Protein AF-A0AAV6I0X0-F1 (afdb_monomer_lite)

Foldseek 3Di:
DCPVLVVQCVVQVVDPVSNVVSVVVVVVVVVVVVVVVVVDPDPDDDDDDDDDDDDDDDDDPPDDPPPPPPPDDPPPPPPPDPDDDDPDDDDPVRVVVPDDADAAPPPRHGDDHVQCDPPNPNNPDPDDDD

Organism: NCBI:txid479676

InterPro domains:
  IPR036875 Zinc finger, CCHC-type superfamily [SSF57756] (94-120)

pLDDT: mean 73.46, std 20.16, range [30.88, 97.38]

Sequence (130 aa):
MCQESTKLACLAAPSNEAYTIYIETMNDLSKKLLKVTSYVPPINVCYEKDDLHSTEPSQVLLSDPNISQTKGRKKDVKKKDAIIHSGRLKSGIELALNKKKRKCHLCNKLGHDKRTCPSNPMSKTHVSGL

Secondary structure (DSSP, 8-state):
--HHHHHHHHHHTT-HHHHHHHHHHHHHHHHHHHHHHTTS--------------S---------TT-----PPP-----SS--SS-SPPPPHHHHHHTSPPPPPTTT--SS--GGG-TT-TTS-------

Radius of gyration: 29.35 Å; chains: 1; bounding box: 55×55×71 Å

Structure (mmCIF, N/CA/C/O backbone):
data_AF-A0AAV6I0X0-F1
#
_entry.id   AF-A0AAV6I0X0-F1
#
loop_
_atom_site.group_PDB
_atom_site.id
_atom_site.type_symbol
_atom_site.label_atom_id
_atom_site.label_alt_id
_atom_site.label_comp_id
_atom_site.label_asym_id
_atom_site.label_entity_id
_atom_site.label_seq_id
_atom_site.pdbx_PDB_ins_code
_atom_site.Cartn_x
_atom_site.Cartn_y
_atom_site.Cartn_z
_atom_site.occupancy
_atom_site.B_iso_or_equiv
_atom_site.auth_seq_id
_atom_site.auth_comp_id
_atom_site.auth_asym_id
_atom_site.auth_atom_id
_atom_site.pdbx_PDB_model_num
ATOM 1 N N . MET A 1 1 ? -0.887 -1.884 -18.396 1.00 57.78 1 MET A N 1
ATOM 2 C CA . MET A 1 1 ? 0.116 -2.851 -18.892 1.00 57.78 1 MET A CA 1
ATOM 3 C C . MET A 1 1 ? 1.349 -2.905 -17.975 1.00 57.78 1 MET A C 1
ATOM 5 O O . MET A 1 1 ? 2.432 -2.550 -18.406 1.00 57.78 1 MET A O 1
ATOM 9 N N . CYS A 1 2 ? 1.221 -3.316 -16.705 1.00 77.19 2 CYS A N 1
ATOM 10 C CA . CYS A 1 2 ? 2.397 -3.548 -15.833 1.00 77.19 2 CYS A CA 1
ATOM 11 C C . CYS A 1 2 ? 2.223 -4.695 -14.819 1.00 77.19 2 CYS A C 1
ATOM 13 O O . CYS A 1 2 ? 3.142 -5.001 -14.067 1.00 77.19 2 CYS A O 1
ATOM 15 N N . GLN A 1 3 ? 1.055 -5.346 -14.797 1.00 89.06 3 GLN A N 1
ATOM 16 C CA . GLN A 1 3 ? 0.705 -6.319 -13.762 1.00 89.06 3 GLN A CA 1
ATOM 17 C C . GLN A 1 3 ? 1.639 -7.537 -13.761 1.00 89.06 3 GLN A C 1
ATOM 19 O O . GLN A 1 3 ? 2.024 -8.019 -12.698 1.00 89.06 3 GLN A O 1
ATOM 24 N N . GLU A 1 4 ? 2.028 -8.018 -14.941 1.00 89.25 4 GLU A N 1
ATOM 25 C CA . GLU A 1 4 ? 2.909 -9.181 -15.076 1.00 89.25 4 GLU A CA 1
ATOM 26 C C . GLU A 1 4 ? 4.345 -8.876 -14.646 1.00 89.25 4 GLU A C 1
ATOM 28 O O . GLU A 1 4 ? 4.930 -9.656 -13.899 1.00 89.25 4 GLU A O 1
ATOM 33 N N . SER A 1 5 ? 4.889 -7.712 -15.014 1.00 88.94 5 SER A N 1
ATOM 34 C CA . SER A 1 5 ? 6.223 -7.281 -14.577 1.00 88.94 5 SER A CA 1
ATOM 35 C C . SER A 1 5 ? 6.288 -7.144 -13.057 1.00 88.94 5 SER A C 1
ATOM 37 O O . SER A 1 5 ? 7.216 -7.645 -12.427 1.00 88.94 5 SER A O 1
ATOM 39 N N . THR A 1 6 ? 5.262 -6.545 -12.442 1.00 93.12 6 THR A N 1
ATOM 40 C CA . THR A 1 6 ? 5.168 -6.451 -10.979 1.00 93.12 6 THR A CA 1
ATOM 41 C C . THR A 1 6 ? 5.092 -7.831 -10.331 1.00 93.12 6 THR A C 1
ATOM 43 O O . THR A 1 6 ? 5.785 -8.080 -9.348 1.00 93.12 6 THR A O 1
ATOM 46 N N . LYS A 1 7 ? 4.308 -8.758 -10.897 1.00 95.38 7 LYS A N 1
ATOM 47 C CA . LYS A 1 7 ? 4.225 -10.136 -10.395 1.00 95.38 7 LYS A CA 1
ATOM 48 C C . LYS A 1 7 ? 5.588 -10.834 -10.438 1.00 95.38 7 LYS A C 1
ATOM 50 O O . LYS A 1 7 ? 5.970 -11.456 -9.452 1.00 95.38 7 LYS A O 1
ATOM 55 N N . LEU A 1 8 ? 6.324 -10.711 -11.542 1.00 92.56 8 LEU A N 1
ATOM 56 C CA . LEU A 1 8 ? 7.655 -11.309 -11.695 1.00 92.56 8 LEU A CA 1
ATOM 57 C C . LEU A 1 8 ? 8.679 -10.698 -10.729 1.00 92.56 8 LEU A C 1
ATOM 59 O O . LEU A 1 8 ? 9.418 -11.443 -10.089 1.00 92.56 8 LEU A O 1
ATOM 63 N N . ALA A 1 9 ? 8.661 -9.377 -10.538 1.00 93.56 9 ALA A N 1
ATOM 64 C CA . ALA A 1 9 ? 9.508 -8.708 -9.549 1.00 93.56 9 ALA A CA 1
ATOM 65 C C . ALA A 1 9 ? 9.245 -9.225 -8.126 1.00 93.56 9 ALA A C 1
ATOM 67 O O . ALA A 1 9 ? 10.182 -9.503 -7.378 1.00 93.56 9 ALA A O 1
ATOM 68 N N . CYS A 1 10 ? 7.972 -9.403 -7.757 1.00 95.06 10 CYS A N 1
ATOM 69 C CA . CYS A 1 10 ? 7.599 -9.945 -6.451 1.00 95.06 10 CYS A CA 1
ATOM 70 C C . CYS A 1 10 ? 8.062 -11.395 -6.257 1.00 95.06 10 CYS A C 1
ATOM 72 O O . CYS A 1 10 ? 8.437 -11.758 -5.145 1.00 95.06 10 CYS A O 1
ATOM 74 N N . LEU A 1 11 ? 8.051 -12.215 -7.313 1.00 95.38 11 LEU A N 1
ATOM 75 C CA . LEU A 1 11 ? 8.558 -13.591 -7.259 1.00 95.38 11 LEU A CA 1
ATOM 76 C C . LEU A 1 11 ? 10.088 -13.643 -7.136 1.00 95.38 11 LEU A C 1
ATOM 78 O O . LEU A 1 11 ? 10.607 -14.530 -6.467 1.00 95.38 11 LEU A O 1
ATOM 82 N N . ALA A 1 12 ? 10.797 -12.698 -7.757 1.00 94.62 12 ALA A N 1
ATOM 83 C CA . ALA A 1 12 ? 12.256 -12.620 -7.728 1.00 94.62 12 ALA A CA 1
ATOM 84 C C . ALA A 1 12 ? 12.812 -12.007 -6.428 1.00 94.62 12 ALA A C 1
ATOM 86 O O . ALA A 1 12 ? 13.925 -12.332 -6.025 1.00 94.62 12 ALA A O 1
ATOM 87 N N . ALA A 1 13 ? 12.039 -11.158 -5.743 1.00 94.25 13 ALA A N 1
ATOM 88 C CA . ALA A 1 13 ? 12.465 -10.412 -4.554 1.00 94.25 13 ALA A CA 1
ATOM 89 C C . ALA A 1 13 ? 13.084 -11.236 -3.396 1.00 94.25 13 ALA A C 1
ATOM 91 O O . ALA A 1 13 ? 13.981 -10.712 -2.737 1.00 94.25 13 ALA A O 1
ATOM 92 N N . PRO A 1 14 ? 12.657 -12.482 -3.099 1.00 95.75 14 PRO A N 1
ATOM 93 C CA . PRO A 1 14 ? 13.206 -13.240 -1.970 1.00 95.75 14 PRO A CA 1
ATOM 94 C C . PRO A 1 14 ? 14.644 -13.743 -2.163 1.00 95.75 14 PRO A C 1
ATOM 96 O O . PRO A 1 14 ? 15.289 -14.090 -1.176 1.00 95.75 14 PRO A O 1
ATOM 99 N N . SER A 1 15 ? 15.146 -13.817 -3.401 1.00 97.38 15 SER A N 1
ATOM 100 C CA . SER A 1 15 ? 16.497 -14.302 -3.708 1.00 97.38 15 SER A CA 1
ATOM 101 C C . SER A 1 15 ? 17.298 -13.222 -4.422 1.00 97.38 15 SER A C 1
ATOM 103 O O . SER A 1 15 ? 16.868 -12.693 -5.443 1.00 97.38 15 SER A O 1
ATOM 105 N N . ASN A 1 16 ? 18.495 -12.928 -3.912 1.00 95.75 16 ASN A N 1
ATOM 106 C CA . ASN A 1 16 ? 19.391 -11.955 -4.539 1.00 95.75 16 ASN A CA 1
ATOM 107 C C . ASN A 1 16 ? 19.772 -12.380 -5.968 1.00 95.75 16 ASN A C 1
ATOM 109 O O . ASN A 1 16 ? 19.807 -11.562 -6.878 1.00 95.75 16 ASN A O 1
ATOM 113 N N . GLU A 1 17 ? 19.990 -13.678 -6.179 1.00 97.00 17 GLU A N 1
ATOM 114 C CA . GLU A 1 17 ? 20.295 -14.238 -7.497 1.00 97.00 17 GLU A CA 1
ATOM 115 C C . GLU A 1 17 ? 19.116 -14.066 -8.465 1.00 97.00 17 GLU A C 1
ATOM 117 O O . GLU A 1 17 ? 19.286 -13.551 -9.569 1.00 97.00 17 GLU A O 1
ATOM 122 N N . ALA A 1 18 ? 17.898 -14.403 -8.026 1.00 96.00 18 ALA A N 1
ATOM 123 C CA . ALA A 1 18 ? 16.700 -14.242 -8.849 1.00 96.00 18 ALA A CA 1
ATOM 124 C C . ALA A 1 18 ? 16.414 -12.766 -9.175 1.00 96.00 18 ALA A C 1
ATOM 126 O O . ALA A 1 18 ? 16.003 -12.447 -10.292 1.00 96.00 18 ALA A O 1
ATOM 127 N N . TYR A 1 19 ? 16.649 -11.861 -8.222 1.00 95.94 19 TYR A N 1
ATOM 128 C CA . TYR A 1 19 ? 16.495 -10.422 -8.417 1.00 95.94 19 TYR A CA 1
ATOM 129 C C . TYR A 1 19 ? 17.492 -9.865 -9.443 1.00 95.94 19 TYR A C 1
ATOM 131 O O . TYR A 1 19 ? 17.087 -9.119 -10.336 1.00 95.94 19 TYR A O 1
ATOM 139 N N . THR A 1 20 ? 18.764 -10.265 -9.373 1.00 96.56 20 THR A N 1
ATOM 140 C CA . THR A 1 20 ? 19.786 -9.867 -10.354 1.00 96.56 20 THR A CA 1
ATOM 141 C C . THR A 1 20 ? 19.403 -10.318 -11.761 1.00 96.56 20 THR A C 1
ATOM 143 O O . THR A 1 20 ? 19.364 -9.494 -12.674 1.00 96.56 20 THR A O 1
ATOM 146 N N . ILE A 1 21 ? 18.992 -11.582 -11.918 1.00 96.56 21 ILE A N 1
ATOM 147 C CA . ILE A 1 21 ? 18.520 -12.127 -13.202 1.00 96.56 21 ILE A CA 1
ATOM 148 C C . ILE A 1 21 ? 17.309 -11.333 -13.722 1.00 96.56 21 ILE A C 1
ATOM 150 O O . ILE A 1 21 ? 17.242 -10.971 -14.901 1.00 96.56 21 ILE A O 1
ATOM 154 N N . TYR A 1 22 ? 16.345 -11.019 -12.854 1.00 95.62 22 TYR A N 1
ATOM 155 C CA . TYR A 1 22 ? 15.180 -10.214 -13.224 1.00 95.62 22 TYR A CA 1
ATOM 156 C C . TYR A 1 22 ? 15.578 -8.816 -13.732 1.00 95.62 22 TYR A C 1
ATOM 158 O O . TYR A 1 22 ? 15.086 -8.371 -14.767 1.00 95.62 22 TYR A O 1
ATOM 166 N N . ILE A 1 23 ? 16.496 -8.123 -13.059 1.00 95.31 23 ILE A N 1
ATOM 167 C CA . ILE A 1 23 ? 16.912 -6.774 -13.469 1.00 95.31 23 ILE A CA 1
ATOM 168 C C . ILE A 1 23 ? 17.736 -6.796 -14.764 1.00 95.31 23 ILE A C 1
ATOM 170 O O . ILE A 1 23 ? 17.512 -5.962 -15.645 1.00 95.31 23 ILE A O 1
ATOM 174 N N . GLU A 1 24 ? 18.657 -7.746 -14.920 1.00 96.62 24 GLU A N 1
ATOM 175 C CA . GLU A 1 24 ? 19.469 -7.886 -16.136 1.00 96.62 24 GLU A CA 1
ATOM 176 C C . GLU A 1 24 ? 18.599 -8.150 -17.368 1.00 96.62 24 GLU A C 1
ATOM 178 O O . GLU A 1 24 ? 18.716 -7.453 -18.381 1.00 96.62 24 GLU A O 1
ATOM 183 N N . THR A 1 25 ? 17.648 -9.080 -17.255 1.00 95.38 25 THR A N 1
ATOM 184 C CA . THR A 1 25 ? 16.712 -9.394 -18.343 1.00 95.38 25 THR A CA 1
ATOM 185 C C . THR A 1 25 ? 15.843 -8.196 -18.720 1.00 95.38 25 THR A C 1
ATOM 187 O O . THR A 1 25 ? 15.670 -7.918 -19.908 1.00 95.38 25 THR A O 1
ATOM 190 N N . MET A 1 26 ? 15.345 -7.434 -17.742 1.00 94.19 26 MET A N 1
ATOM 191 C CA . MET A 1 26 ? 14.562 -6.221 -18.003 1.00 94.19 26 MET A CA 1
ATOM 192 C C . MET A 1 26 ? 15.384 -5.138 -18.716 1.00 94.19 26 MET A C 1
ATOM 194 O O . MET A 1 26 ? 14.884 -4.497 -19.645 1.00 94.19 26 MET A O 1
ATOM 198 N N . ASN A 1 27 ? 16.652 -4.959 -18.339 1.00 94.50 27 ASN A N 1
ATOM 199 C CA . ASN A 1 27 ? 17.553 -4.011 -18.997 1.00 94.50 27 ASN A CA 1
ATOM 200 C C . ASN A 1 27 ? 17.851 -4.408 -20.448 1.00 94.50 27 ASN A C 1
ATOM 202 O O . ASN A 1 27 ? 17.846 -3.558 -21.343 1.00 94.50 27 ASN A O 1
ATOM 206 N N . ASP A 1 28 ? 18.068 -5.693 -20.706 1.00 95.88 28 ASP A N 1
ATOM 207 C CA . ASP A 1 28 ? 18.319 -6.190 -22.057 1.00 95.88 28 ASP A CA 1
ATOM 208 C C . ASP A 1 28 ? 17.081 -6.117 -22.948 1.00 95.88 28 ASP A C 1
ATOM 210 O O . ASP A 1 28 ? 17.181 -5.741 -24.121 1.00 95.88 28 ASP A O 1
ATOM 214 N N . LEU A 1 29 ? 15.903 -6.418 -22.400 1.00 93.19 29 LEU A N 1
ATOM 215 C CA . LEU A 1 29 ? 14.635 -6.207 -23.095 1.00 93.19 29 LEU A CA 1
ATOM 216 C C . LEU A 1 29 ? 14.433 -4.728 -23.433 1.00 93.19 29 LEU A C 1
ATOM 218 O O . LEU A 1 29 ? 14.085 -4.419 -24.570 1.00 93.19 29 LEU A O 1
ATOM 222 N N . SER A 1 30 ? 14.722 -3.815 -22.502 1.00 92.44 30 SER A N 1
ATOM 223 C CA . SER A 1 30 ? 14.639 -2.368 -22.738 1.00 92.44 30 SER A CA 1
ATOM 224 C C . SER A 1 30 ? 15.541 -1.921 -23.895 1.00 92.44 30 SER A C 1
ATOM 226 O O . SER A 1 30 ? 15.077 -1.268 -24.830 1.00 92.44 30 SER A O 1
ATOM 228 N N . LYS A 1 31 ? 16.807 -2.362 -23.918 1.00 92.75 31 LYS A N 1
ATOM 229 C CA . LYS A 1 31 ? 17.740 -2.078 -25.027 1.00 92.75 31 LYS A CA 1
ATOM 230 C C . LYS A 1 31 ? 17.241 -2.629 -26.365 1.00 92.75 31 LYS A C 1
ATOM 232 O O . LYS A 1 31 ? 17.347 -1.954 -27.389 1.00 92.75 31 LYS A O 1
ATOM 237 N N . LYS A 1 32 ? 16.692 -3.850 -26.370 1.00 93.56 32 LYS A N 1
ATOM 238 C CA . LYS A 1 32 ? 16.112 -4.463 -27.576 1.00 93.56 32 LYS A CA 1
ATOM 239 C C . LYS A 1 32 ? 14.909 -3.666 -28.074 1.00 93.56 32 LYS A C 1
ATOM 241 O O . LYS A 1 32 ? 14.835 -3.388 -29.266 1.00 93.56 32 LYS A O 1
ATOM 246 N N . LEU A 1 33 ? 14.013 -3.256 -27.178 1.00 90.00 33 LEU A N 1
ATOM 247 C CA . LEU A 1 33 ? 12.847 -2.444 -27.523 1.00 90.00 33 LEU A CA 1
ATOM 248 C C . LEU A 1 33 ? 13.256 -1.073 -28.063 1.00 90.00 33 LEU A C 1
ATOM 250 O O . LEU A 1 33 ? 12.736 -0.680 -29.100 1.00 90.00 33 LEU A O 1
ATOM 254 N N . LEU A 1 34 ? 14.244 -0.407 -27.456 1.00 89.81 34 LEU A N 1
ATOM 255 C CA . LEU A 1 34 ? 14.797 0.856 -27.961 1.00 89.81 34 LEU A CA 1
ATOM 256 C C . LEU A 1 34 ? 15.299 0.724 -29.404 1.00 89.81 34 LEU A C 1
ATOM 258 O O . LEU A 1 34 ? 15.001 1.567 -30.252 1.00 89.81 34 LEU A O 1
ATOM 262 N N . LYS A 1 35 ? 16.000 -0.376 -29.697 1.00 88.06 35 LYS A N 1
ATOM 263 C CA . LYS A 1 35 ? 16.482 -0.686 -31.046 1.00 88.06 35 LYS A CA 1
ATOM 264 C C . LYS A 1 35 ? 15.344 -0.968 -32.029 1.00 88.06 35 LYS A C 1
ATOM 266 O O . LYS A 1 35 ? 15.486 -0.657 -33.200 1.00 88.06 35 LYS A O 1
ATOM 271 N N . VAL A 1 36 ? 14.224 -1.542 -31.589 1.00 86.81 36 VAL A N 1
ATOM 272 C CA . VAL A 1 36 ? 13.037 -1.741 -32.443 1.00 86.81 36 VAL A CA 1
ATOM 273 C C . VAL A 1 36 ? 12.313 -0.415 -32.681 1.00 86.81 36 VAL A C 1
ATOM 275 O O . VAL A 1 36 ? 11.923 -0.118 -33.808 1.00 86.81 36 VAL A O 1
ATOM 278 N N . THR A 1 37 ? 12.181 0.418 -31.648 1.00 76.25 37 THR A N 1
ATOM 279 C CA . THR A 1 37 ? 11.512 1.720 -31.750 1.00 76.25 37 THR A CA 1
ATOM 280 C C . THR A 1 37 ? 12.289 2.730 -32.593 1.00 76.25 37 THR A C 1
ATOM 282 O O . THR A 1 37 ? 11.675 3.637 -33.140 1.00 76.25 37 THR A O 1
ATOM 285 N N . SER A 1 38 ? 13.608 2.563 -32.767 1.00 64.50 38 SER A N 1
ATOM 286 C CA . SER A 1 38 ? 14.426 3.446 -33.613 1.00 64.50 38 SER A CA 1
ATOM 287 C C . SER A 1 38 ? 14.237 3.245 -35.124 1.00 64.50 38 SER A C 1
ATOM 289 O O . SER A 1 38 ? 14.722 4.067 -35.894 1.00 64.50 38 SER A O 1
ATOM 291 N N . TYR A 1 39 ? 13.572 2.170 -35.573 1.00 62.03 39 TYR A N 1
ATOM 292 C CA . TYR A 1 39 ? 13.257 1.938 -36.998 1.00 62.03 39 TYR A CA 1
ATOM 293 C C . TYR A 1 39 ? 11.896 2.507 -37.425 1.00 62.03 39 TYR A C 1
ATOM 295 O O . TYR A 1 39 ? 11.547 2.450 -38.603 1.00 62.03 39 TYR A O 1
ATOM 303 N N . VAL A 1 40 ? 11.126 3.060 -36.488 1.00 53.44 40 VAL A N 1
ATOM 304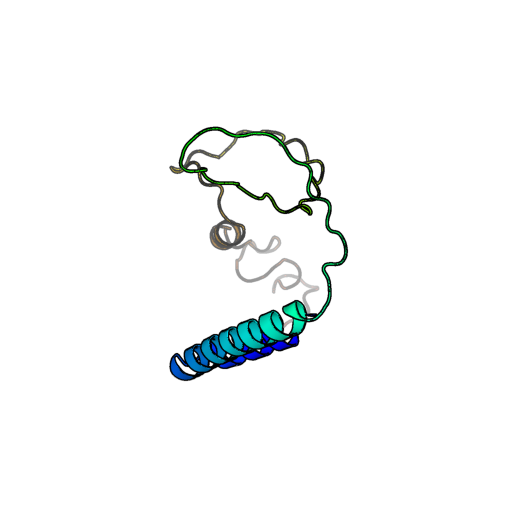 C CA . VAL A 1 40 ? 9.862 3.741 -36.773 1.00 53.44 40 VAL A CA 1
ATOM 305 C C . VAL A 1 40 ? 10.147 5.246 -36.782 1.00 53.44 40 VAL A C 1
ATOM 307 O O . VAL A 1 40 ? 10.758 5.733 -35.828 1.00 53.44 40 VAL A O 1
ATOM 310 N N . PRO A 1 41 ? 9.769 6.002 -37.833 1.00 46.78 41 PRO A N 1
ATOM 311 C CA . PRO A 1 41 ? 9.990 7.442 -37.841 1.00 46.78 41 PRO A CA 1
ATOM 312 C C . PRO A 1 41 ? 9.258 8.084 -36.655 1.00 46.78 41 PRO A C 1
ATOM 314 O O . PRO A 1 41 ? 8.196 7.595 -36.251 1.00 46.78 41 PRO A O 1
ATOM 317 N N . PRO A 1 42 ? 9.814 9.166 -36.085 1.00 46.78 42 PRO A N 1
ATOM 318 C CA . PRO A 1 42 ? 9.254 9.792 -34.903 1.00 46.78 42 PRO A CA 1
ATOM 319 C C . PRO A 1 42 ? 7.851 10.297 -35.234 1.00 46.78 42 PRO A C 1
ATOM 321 O O . PRO A 1 42 ? 7.672 11.194 -36.057 1.00 46.78 42 PRO A O 1
ATOM 324 N N . ILE A 1 43 ? 6.839 9.719 -34.586 1.00 43.19 43 ILE A N 1
ATOM 325 C CA . ILE A 1 43 ? 5.542 10.378 -34.485 1.00 43.19 43 ILE A CA 1
ATOM 326 C C . ILE A 1 43 ? 5.807 11.666 -33.711 1.00 43.19 43 ILE A C 1
ATOM 328 O O . ILE A 1 43 ? 6.252 11.631 -32.567 1.00 43.19 43 ILE A O 1
ATOM 332 N N . ASN A 1 44 ? 5.593 12.775 -34.413 1.00 46.25 44 ASN A N 1
ATOM 333 C CA . ASN A 1 44 ? 5.774 14.157 -34.000 1.00 46.25 44 ASN A CA 1
ATOM 334 C C . ASN A 1 44 ? 5.330 14.390 -32.543 1.00 46.25 44 ASN A C 1
ATOM 336 O O . ASN A 1 44 ? 4.139 14.513 -32.259 1.00 46.25 44 ASN A O 1
ATOM 340 N N . VAL A 1 45 ? 6.296 14.453 -31.627 1.00 36.28 45 VAL A N 1
ATOM 341 C CA . VAL A 1 45 ? 6.139 15.068 -30.305 1.00 36.28 45 VAL A CA 1
ATOM 342 C C . VAL A 1 45 ? 6.798 16.435 -30.404 1.00 36.28 45 VAL A C 1
ATOM 344 O O . VAL A 1 45 ? 7.995 16.529 -30.654 1.00 36.28 45 VAL A O 1
ATOM 347 N N . CYS A 1 46 ? 5.975 17.475 -30.301 1.00 30.88 46 CYS A N 1
ATOM 348 C CA . CYS A 1 46 ? 6.314 18.863 -30.586 1.00 30.88 46 CYS A CA 1
ATOM 349 C C . CYS A 1 46 ? 7.545 19.339 -29.800 1.00 30.88 46 CYS A C 1
ATOM 351 O O . CYS A 1 46 ? 7.532 19.377 -28.571 1.00 30.88 46 CYS A O 1
ATOM 353 N N . TYR A 1 47 ? 8.582 19.741 -30.528 1.00 40.22 47 TYR A N 1
ATOM 354 C CA . TYR A 1 47 ? 9.720 20.505 -30.025 1.00 40.22 47 TYR A CA 1
ATOM 355 C C . TYR A 1 47 ? 9.458 21.982 -30.323 1.00 40.22 47 TYR A C 1
ATOM 357 O O . TYR A 1 47 ? 9.486 22.383 -31.486 1.00 40.22 47 TYR A O 1
ATOM 365 N N . GLU A 1 48 ? 9.221 22.777 -29.284 1.00 36.38 48 GLU A N 1
ATOM 366 C CA . GLU A 1 48 ? 9.379 24.231 -29.365 1.00 36.38 48 GLU A CA 1
ATOM 367 C C . GLU A 1 48 ? 10.826 24.579 -28.988 1.00 36.38 48 GLU A C 1
ATOM 369 O O . GLU A 1 48 ? 11.383 24.049 -28.021 1.00 36.38 48 GLU A O 1
ATOM 374 N N . LYS A 1 49 ? 11.448 25.401 -29.837 1.00 47.41 49 LYS A N 1
ATOM 375 C CA . LYS A 1 49 ? 12.814 25.927 -29.725 1.00 47.41 49 LYS A CA 1
ATOM 376 C C . LYS A 1 49 ? 12.799 27.144 -28.811 1.00 47.41 49 LYS A C 1
ATOM 378 O O . LYS A 1 49 ? 11.908 27.953 -28.993 1.00 47.41 49 LYS A O 1
ATOM 383 N N . ASP A 1 50 ? 13.831 27.326 -27.987 1.00 36.00 50 ASP A N 1
ATOM 384 C CA . ASP A 1 50 ? 14.292 28.660 -27.575 1.00 36.00 50 ASP A CA 1
ATOM 385 C C . ASP A 1 50 ? 15.785 28.637 -27.180 1.00 36.00 50 ASP A C 1
ATOM 387 O O . ASP A 1 50 ? 16.324 27.625 -26.724 1.00 36.00 50 ASP A O 1
ATOM 391 N N . ASP A 1 51 ? 16.452 29.758 -27.453 1.00 41.91 51 ASP A N 1
ATOM 392 C CA . ASP A 1 51 ? 17.886 29.946 -27.683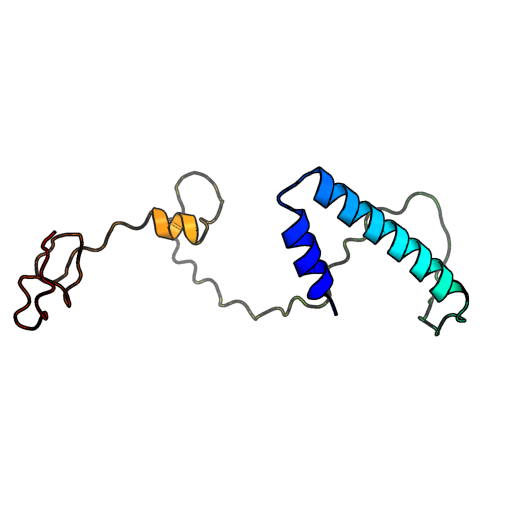 1.00 41.91 51 ASP A CA 1
ATOM 393 C C . ASP A 1 51 ? 18.847 29.912 -26.464 1.00 41.91 51 ASP A C 1
ATOM 395 O O . ASP A 1 51 ? 18.648 30.541 -25.430 1.00 41.91 51 ASP A O 1
ATOM 399 N N . LEU A 1 52 ? 19.961 29.201 -26.681 1.00 48.91 52 LEU A N 1
ATOM 400 C CA . LEU A 1 52 ? 21.372 29.427 -26.307 1.00 48.91 52 LEU A CA 1
ATOM 401 C C . LEU A 1 52 ? 21.739 30.397 -25.146 1.00 48.91 52 LEU A C 1
ATOM 403 O O . LEU A 1 52 ? 21.710 31.609 -25.340 1.00 48.91 52 LEU A O 1
ATOM 407 N N . HIS A 1 53 ? 22.290 29.863 -24.034 1.00 36.97 53 HIS A N 1
ATOM 408 C CA . HIS A 1 53 ? 23.609 30.225 -23.442 1.00 36.97 53 HIS A CA 1
ATOM 409 C C . HIS A 1 53 ? 24.026 29.317 -22.245 1.00 36.97 53 HIS A C 1
ATOM 411 O O . HIS A 1 53 ? 23.248 29.078 -21.331 1.00 36.97 53 HIS A O 1
ATOM 417 N N . SER A 1 54 ? 25.288 28.858 -22.287 1.00 40.84 54 SER A N 1
ATOM 418 C CA . SER A 1 54 ? 26.208 28.317 -21.254 1.00 40.84 54 SER A CA 1
ATOM 419 C C . SER A 1 54 ? 25.748 27.424 -20.079 1.00 40.84 54 SER A C 1
ATOM 421 O O . SER A 1 54 ? 25.181 27.884 -19.098 1.00 40.84 54 SER A O 1
ATOM 423 N N . THR A 1 55 ? 26.267 26.185 -20.134 1.00 44.34 55 THR A N 1
ATOM 424 C CA . THR A 1 55 ? 26.826 25.332 -19.052 1.00 44.34 55 THR A CA 1
ATOM 425 C C . THR A 1 55 ? 25.934 24.921 -17.866 1.00 44.34 55 THR A C 1
ATOM 427 O O . THR A 1 55 ? 25.634 25.727 -16.996 1.00 44.34 55 THR A O 1
ATOM 430 N N . GLU A 1 56 ? 25.671 23.602 -17.806 1.00 55.34 56 GLU A N 1
ATOM 431 C CA . GLU A 1 56 ? 25.096 22.782 -16.714 1.00 55.34 56 GLU A CA 1
ATOM 432 C C . GLU A 1 56 ? 23.637 23.078 -16.286 1.00 55.34 56 GLU A C 1
ATOM 434 O O . GLU A 1 56 ? 23.392 23.947 -15.447 1.00 55.34 56 GLU A O 1
ATOM 439 N N . PRO A 1 57 ? 22.628 22.313 -16.765 1.00 36.09 57 PRO A N 1
ATOM 440 C CA . PRO A 1 57 ? 21.249 22.494 -16.338 1.00 36.09 57 PRO A CA 1
ATOM 441 C C . PRO A 1 57 ? 20.894 21.599 -15.145 1.00 36.09 57 PRO A C 1
ATOM 443 O O . PRO A 1 57 ? 20.569 20.417 -15.250 1.00 36.09 57 PRO A O 1
ATOM 446 N N . SER A 1 58 ? 20.917 22.248 -13.990 1.00 48.78 58 SER A N 1
ATOM 447 C CA . SER A 1 58 ? 20.165 21.967 -12.771 1.00 48.78 58 SER A CA 1
ATOM 448 C C . SER A 1 58 ? 18.776 21.336 -13.003 1.00 48.78 58 SER A C 1
ATOM 450 O O . SER A 1 58 ? 17.920 21.907 -13.668 1.00 48.78 58 SER A O 1
ATOM 452 N N . GLN A 1 59 ? 18.557 20.180 -12.370 1.00 59.03 59 GLN A N 1
ATOM 453 C CA . GLN A 1 59 ? 17.324 19.715 -11.710 1.00 59.03 59 GLN A CA 1
ATOM 454 C C . GLN A 1 59 ? 15.974 20.208 -12.277 1.00 59.03 59 GLN A C 1
ATOM 456 O O . GLN A 1 59 ? 15.439 21.225 -11.840 1.00 59.03 59 GLN A O 1
ATOM 461 N N . VAL A 1 60 ? 15.331 19.395 -13.124 1.00 44.44 60 VAL A N 1
ATOM 462 C CA . VAL A 1 60 ? 13.887 19.518 -13.388 1.00 44.44 60 VAL A CA 1
ATOM 463 C C . VAL A 1 60 ? 13.134 18.527 -12.504 1.00 44.44 60 VAL A C 1
ATOM 465 O O . VAL A 1 60 ? 13.090 17.323 -12.753 1.00 44.44 60 VAL A O 1
ATOM 468 N N . LEU A 1 61 ? 12.548 19.064 -11.436 1.00 60.22 61 LEU A N 1
ATOM 469 C CA . LEU A 1 61 ? 11.587 18.405 -10.560 1.00 60.22 61 LEU A CA 1
ATOM 470 C C . LEU A 1 61 ? 10.285 18.208 -11.351 1.00 60.22 61 LEU A C 1
ATOM 472 O O . LEU A 1 61 ? 9.385 19.047 -11.317 1.00 60.22 61 LEU A O 1
ATOM 476 N N . LEU A 1 62 ? 10.202 17.112 -12.106 1.00 51.97 62 LEU A N 1
ATOM 477 C CA . LEU A 1 62 ? 8.980 16.731 -12.803 1.00 51.97 62 LEU A CA 1
ATOM 478 C C . LEU A 1 62 ? 7.957 16.275 -11.752 1.00 51.97 62 LEU A C 1
ATOM 480 O O . LEU A 1 62 ? 7.987 15.142 -11.275 1.00 51.97 62 LEU A O 1
ATOM 484 N N . SER A 1 63 ? 7.091 17.194 -11.328 1.00 59.97 63 SER A N 1
ATOM 485 C CA . SER A 1 63 ? 5.922 16.835 -10.529 1.00 59.97 63 SER A CA 1
ATOM 486 C C . SER A 1 63 ? 4.935 16.069 -11.408 1.00 59.97 63 SER A C 1
ATOM 488 O O . SER A 1 63 ? 4.620 16.491 -12.519 1.00 59.97 63 SER A O 1
ATOM 490 N N . ASP A 1 64 ? 4.472 14.937 -10.889 1.00 68.25 64 ASP A N 1
ATOM 491 C CA . ASP A 1 64 ? 3.581 13.989 -11.555 1.00 68.25 64 ASP A CA 1
ATOM 492 C C . ASP A 1 64 ? 2.229 14.651 -11.936 1.00 68.25 64 ASP A C 1
ATOM 494 O O . ASP A 1 64 ? 1.574 15.223 -11.052 1.00 68.25 64 ASP A O 1
ATOM 498 N N . PRO A 1 65 ? 1.759 14.593 -13.204 1.00 67.19 65 PRO A N 1
ATOM 499 C CA . PRO A 1 65 ? 0.556 15.300 -13.667 1.00 67.19 65 PRO A CA 1
ATOM 500 C C . PRO A 1 65 ? -0.784 14.789 -13.113 1.00 67.19 65 PRO A C 1
ATOM 502 O O . PRO A 1 65 ? -1.832 15.252 -13.554 1.00 67.19 65 PRO A O 1
ATOM 505 N N . ASN A 1 66 ? -0.797 13.850 -12.164 1.00 63.03 66 ASN A N 1
ATOM 506 C CA . ASN A 1 66 ? -2.031 13.310 -11.582 1.00 63.03 66 ASN A CA 1
ATOM 507 C C . ASN A 1 66 ? -2.060 13.346 -10.049 1.00 63.03 66 ASN A C 1
ATOM 509 O O . ASN A 1 66 ? -2.551 12.426 -9.397 1.00 63.03 66 ASN A O 1
ATOM 513 N N . ILE A 1 67 ? -1.630 14.455 -9.445 1.00 54.75 67 ILE A N 1
ATOM 514 C CA . ILE A 1 67 ? -2.135 14.805 -8.112 1.00 54.75 67 ILE A CA 1
ATOM 515 C C . ILE A 1 67 ? -3.389 15.650 -8.298 1.00 54.75 67 ILE A C 1
ATOM 517 O O . ILE A 1 67 ? -3.345 16.876 -8.415 1.00 54.75 67 ILE A O 1
ATOM 521 N N . SER A 1 68 ? -4.539 14.975 -8.291 1.00 60.69 68 SER A N 1
ATOM 522 C CA . SER A 1 68 ? -5.818 15.624 -8.038 1.00 60.69 68 SER A CA 1
ATOM 523 C C . SER A 1 68 ? -5.707 16.363 -6.705 1.00 60.69 68 SER A C 1
ATOM 525 O O . SER A 1 68 ? -5.653 15.737 -5.643 1.00 60.69 68 SER A O 1
ATOM 527 N N . GLN A 1 69 ? -5.648 17.693 -6.748 1.00 60.44 69 GLN A N 1
ATOM 528 C CA . GLN A 1 69 ? -5.776 18.537 -5.567 1.00 60.44 69 GLN A CA 1
ATOM 529 C C . GLN A 1 69 ? -7.191 18.339 -5.014 1.00 60.44 69 GLN A C 1
ATOM 531 O O . GLN A 1 69 ? -8.117 19.081 -5.342 1.00 60.44 69 GLN A O 1
ATOM 536 N N . THR A 1 70 ? -7.407 17.310 -4.192 1.00 65.00 70 THR A N 1
ATOM 537 C CA . THR A 1 70 ? -8.645 17.222 -3.421 1.00 65.00 70 THR A CA 1
ATOM 538 C C . THR A 1 70 ? -8.661 18.451 -2.531 1.00 65.00 70 THR A C 1
ATOM 540 O O . THR A 1 70 ? -7.762 18.611 -1.704 1.00 65.00 70 THR A O 1
ATOM 543 N N . LYS A 1 71 ? -9.640 19.338 -2.726 1.00 65.62 71 LYS A N 1
ATOM 544 C CA . LYS A 1 71 ? -9.828 20.537 -1.909 1.00 65.62 71 LYS A CA 1
ATOM 545 C C . LYS A 1 71 ? -9.795 20.122 -0.440 1.00 65.62 71 LYS A C 1
ATOM 547 O O . LYS A 1 71 ? -10.732 19.501 0.058 1.00 65.62 71 LYS A O 1
ATOM 552 N N . GLY A 1 72 ? -8.670 20.393 0.221 1.00 64.81 72 GLY A N 1
ATOM 553 C CA . GLY A 1 72 ? -8.445 19.967 1.592 1.00 64.81 72 GLY A CA 1
ATOM 554 C C . GLY A 1 72 ? -9.542 20.523 2.491 1.00 64.81 72 GLY A C 1
ATOM 555 O O . GLY A 1 72 ? -9.944 21.683 2.364 1.00 64.81 72 GLY A O 1
ATOM 556 N N . ARG A 1 73 ? -10.040 19.703 3.417 1.00 67.19 73 ARG A N 1
ATOM 557 C CA . ARG A 1 73 ? -10.892 20.192 4.502 1.00 67.19 73 ARG A CA 1
ATOM 558 C C . ARG A 1 73 ? -10.087 21.223 5.296 1.00 67.19 73 ARG A C 1
ATOM 560 O O . ARG A 1 73 ? -8.967 20.921 5.709 1.00 67.19 73 ARG A O 1
ATOM 567 N N . LYS A 1 74 ? -10.641 22.424 5.512 1.00 63.00 74 LYS A N 1
ATOM 568 C CA . LYS A 1 74 ? -10.013 23.435 6.376 1.00 63.00 74 LYS A CA 1
ATOM 569 C C . LYS A 1 74 ? -9.675 22.775 7.712 1.00 63.00 74 LYS A C 1
ATOM 571 O O . LYS A 1 74 ? -10.534 22.167 8.349 1.00 63.00 74 LYS A O 1
ATOM 576 N N . LYS A 1 75 ? -8.400 22.829 8.092 1.00 57.12 75 LYS A N 1
ATOM 577 C CA . LYS A 1 75 ? -7.934 22.307 9.371 1.00 57.12 75 LYS A CA 1
ATOM 578 C C . LYS A 1 75 ? -8.406 23.280 10.442 1.00 57.12 75 LYS A C 1
ATOM 580 O O . LYS A 1 75 ? -7.771 24.306 10.660 1.00 57.12 75 LYS A O 1
ATOM 585 N N . ASP A 1 76 ? -9.521 22.962 11.089 1.00 60.16 76 ASP A N 1
ATOM 586 C CA . ASP A 1 76 ? -9.926 23.642 12.313 1.00 60.16 76 ASP A CA 1
ATOM 587 C C . ASP A 1 76 ? -8.865 23.338 13.371 1.00 60.16 76 ASP A C 1
ATOM 589 O O . ASP A 1 76 ? -8.808 22.250 13.950 1.00 60.16 76 ASP A O 1
ATOM 593 N N . VAL A 1 77 ? -7.947 24.280 13.574 1.00 55.47 77 VAL A N 1
ATOM 594 C CA . VAL A 1 77 ? -6.897 24.164 14.581 1.00 55.47 77 VAL A CA 1
ATOM 595 C C . VAL A 1 77 ? -7.540 24.341 15.958 1.00 55.47 77 VAL A C 1
ATOM 597 O O . VAL A 1 77 ? -7.458 25.400 16.573 1.00 55.47 77 VAL A O 1
ATOM 600 N N . LYS A 1 78 ? -8.160 23.285 16.495 1.00 51.00 78 LYS A N 1
ATOM 601 C CA . LYS A 1 78 ? -8.307 23.152 17.950 1.00 51.00 78 LYS A CA 1
ATOM 602 C C . LYS A 1 78 ? -6.987 22.617 18.496 1.00 51.00 78 LYS A C 1
ATOM 604 O O . LYS A 1 78 ? -6.748 21.418 18.591 1.00 51.00 78 LYS A O 1
ATOM 609 N N . LYS A 1 79 ? -6.095 23.569 18.773 1.00 52.53 79 LYS A N 1
ATOM 610 C CA . LYS A 1 79 ? -4.749 23.408 19.331 1.00 52.53 79 LYS A CA 1
ATOM 611 C C . LYS A 1 79 ? -4.821 22.928 20.785 1.00 52.53 79 LYS A C 1
ATOM 613 O O . LYS A 1 79 ? -4.687 23.732 21.696 1.00 52.53 79 LYS A O 1
ATOM 618 N N . LYS A 1 80 ? -5.083 21.644 21.002 1.00 45.72 80 LYS A N 1
ATOM 619 C CA . LYS A 1 80 ? -4.930 20.942 22.287 1.00 45.72 80 LYS A CA 1
ATOM 620 C C . LYS A 1 80 ? -4.677 19.484 21.892 1.00 45.72 80 LYS A C 1
ATOM 622 O O . LYS A 1 80 ? -5.609 18.810 21.493 1.00 45.72 80 LYS A O 1
ATOM 627 N N . ASP A 1 81 ? -3.471 19.038 21.545 1.00 52.62 81 ASP A N 1
ATOM 628 C CA . ASP A 1 81 ? -2.453 18.571 22.498 1.00 52.62 81 ASP A CA 1
ATOM 629 C C . ASP A 1 81 ? -1.118 18.261 21.765 1.00 52.62 81 ASP A C 1
ATOM 631 O O . ASP A 1 81 ? -0.429 17.281 22.042 1.00 52.62 81 ASP A O 1
ATOM 635 N N . ALA A 1 82 ? -0.752 19.059 20.756 1.00 50.16 82 ALA A N 1
ATOM 636 C CA . ALA A 1 82 ? 0.436 18.827 19.920 1.00 50.16 82 ALA A CA 1
ATOM 637 C C . ALA A 1 82 ? 1.741 19.349 20.557 1.00 50.16 82 ALA A C 1
ATOM 639 O O . ALA A 1 82 ? 2.481 20.100 19.925 1.00 50.16 82 ALA A O 1
ATOM 640 N N . ILE A 1 83 ? 2.018 18.986 21.810 1.00 54.00 83 ILE A N 1
ATOM 641 C CA . ILE A 1 83 ? 3.258 19.374 22.498 1.00 54.00 83 ILE A CA 1
ATOM 642 C C . ILE A 1 83 ? 3.877 18.148 23.161 1.00 54.00 83 ILE A C 1
ATOM 644 O O . ILE A 1 83 ? 3.879 18.071 24.377 1.00 54.00 83 ILE A O 1
ATOM 648 N N . ILE A 1 84 ? 4.398 17.183 22.390 1.00 56.94 84 ILE A N 1
ATOM 649 C CA . ILE A 1 84 ? 5.450 16.280 22.896 1.00 56.94 84 ILE A CA 1
ATOM 650 C C . ILE A 1 84 ? 6.474 15.996 21.765 1.00 56.94 84 ILE A C 1
ATOM 652 O O . ILE A 1 84 ? 6.367 15.030 21.015 1.00 56.94 84 ILE A O 1
ATOM 656 N N . HIS A 1 85 ? 7.453 16.904 21.657 1.00 59.19 85 HIS A N 1
ATOM 657 C CA . HIS A 1 85 ? 8.865 16.734 21.246 1.00 59.19 85 HIS A CA 1
ATOM 658 C C . HIS A 1 85 ? 9.358 16.474 19.810 1.00 59.19 85 HIS A C 1
ATOM 660 O O . HIS A 1 85 ? 10.562 16.558 19.590 1.00 59.19 85 HIS A O 1
ATOM 666 N N . SER A 1 86 ? 8.529 16.303 18.789 1.00 62.12 86 SER A N 1
ATOM 667 C CA . SER A 1 86 ? 9.001 16.508 17.408 1.00 62.12 86 SER A CA 1
ATOM 668 C C . SER A 1 86 ? 7.828 16.981 16.572 1.00 62.12 86 SER A C 1
ATOM 670 O O . SER A 1 86 ? 6.737 16.438 16.701 1.00 62.12 86 SER A O 1
ATOM 672 N N . GLY A 1 87 ? 7.996 17.989 15.716 1.00 67.94 87 GLY A N 1
ATOM 673 C CA . GLY A 1 87 ? 6.924 18.494 14.840 1.00 67.94 87 GLY A CA 1
ATOM 674 C C . GLY A 1 87 ? 6.381 17.466 13.832 1.00 67.94 87 GLY A C 1
ATOM 675 O O . GLY A 1 87 ? 5.636 17.825 12.924 1.00 67.94 87 GLY A O 1
ATOM 676 N N . ARG A 1 88 ? 6.754 16.189 13.972 1.00 84.62 88 ARG A N 1
ATOM 677 C CA . ARG A 1 88 ? 6.298 15.060 13.179 1.00 84.62 88 ARG A CA 1
ATOM 678 C C . ARG A 1 88 ? 4.876 14.683 13.588 1.00 84.62 88 ARG A C 1
ATOM 680 O O . ARG A 1 88 ? 4.605 14.287 14.720 1.00 84.62 88 ARG A O 1
A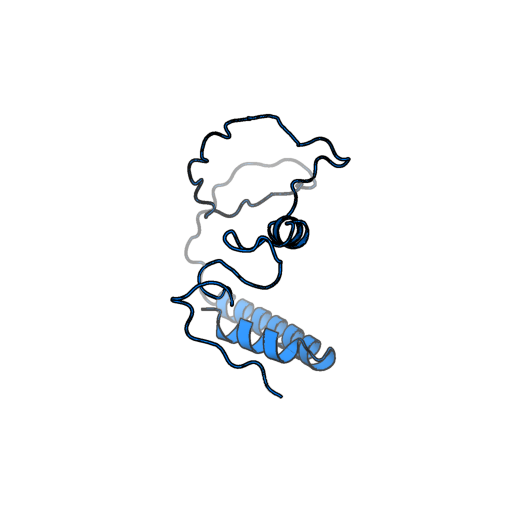TOM 687 N N . LEU A 1 89 ? 3.960 14.769 12.628 1.00 82.00 89 LEU A N 1
ATOM 688 C CA . LEU A 1 89 ? 2.622 14.198 12.756 1.00 82.00 89 LEU A CA 1
ATOM 689 C C . LEU A 1 89 ? 2.747 12.676 12.910 1.00 82.00 89 LEU A C 1
ATOM 691 O O . LEU A 1 89 ? 3.426 12.032 12.110 1.00 82.00 89 LEU A O 1
ATOM 695 N N . LYS A 1 90 ? 2.092 12.105 13.927 1.00 82.94 90 LYS A N 1
ATOM 696 C CA . LYS A 1 90 ? 2.094 10.653 14.137 1.00 82.94 90 LYS A CA 1
ATOM 697 C C . LYS A 1 90 ? 1.412 9.933 12.975 1.00 82.94 90 LYS A C 1
ATOM 699 O O . LYS A 1 90 ? 0.353 10.371 12.516 1.00 82.94 90 LYS A O 1
ATOM 704 N N . SER A 1 91 ? 1.986 8.815 12.536 1.00 85.25 91 SER A N 1
ATOM 705 C CA . SER A 1 91 ? 1.379 7.975 11.495 1.00 85.25 91 SER A CA 1
ATOM 706 C C . SER A 1 91 ? 0.086 7.308 11.991 1.00 85.25 91 SER A C 1
ATOM 708 O O . SER A 1 91 ? -0.154 7.193 13.196 1.00 85.25 91 SER A O 1
ATOM 710 N N . GLY A 1 92 ? -0.753 6.816 11.071 1.00 88.38 92 GLY A N 1
ATOM 711 C CA . GLY A 1 92 ? -1.964 6.067 11.435 1.00 88.38 92 GLY A CA 1
ATOM 712 C C . GLY A 1 92 ? -1.665 4.843 12.313 1.00 88.38 92 GLY A C 1
ATOM 713 O O . GLY A 1 92 ? -2.412 4.564 13.252 1.00 88.38 92 GLY A O 1
ATOM 714 N N . ILE A 1 93 ? -0.532 4.179 12.064 1.00 88.44 93 ILE A N 1
ATOM 715 C CA . ILE A 1 93 ? -0.044 3.031 12.839 1.00 88.44 93 ILE A CA 1
ATOM 716 C C . ILE A 1 93 ? 0.369 3.476 14.247 1.00 88.44 93 ILE A C 1
ATOM 718 O O . ILE A 1 93 ? -0.106 2.915 15.231 1.00 88.44 93 ILE A O 1
ATOM 722 N N . GLU A 1 94 ? 1.178 4.531 14.370 1.00 87.12 94 GLU A N 1
ATOM 723 C CA . GLU A 1 94 ? 1.603 5.068 15.673 1.00 87.12 94 GLU A CA 1
ATOM 724 C C . GLU A 1 94 ? 0.412 5.532 16.519 1.00 87.12 94 GLU A C 1
ATOM 726 O O . GLU A 1 94 ? 0.391 5.342 17.738 1.00 87.12 94 GLU A O 1
ATOM 731 N N . LEU A 1 95 ? -0.601 6.129 15.888 1.00 86.12 95 LEU A N 1
ATOM 732 C CA . LEU A 1 95 ? -1.843 6.506 16.558 1.00 86.12 95 LEU A CA 1
ATOM 733 C C . LEU A 1 95 ? -2.656 5.283 16.984 1.00 86.12 95 LEU A C 1
ATOM 735 O O . LEU A 1 95 ? -3.291 5.326 18.032 1.00 86.12 95 LEU A O 1
ATOM 739 N N . ALA A 1 96 ? -2.673 4.211 16.192 1.00 82.06 96 ALA A N 1
ATOM 740 C CA . ALA A 1 96 ? -3.375 2.981 16.540 1.00 82.06 96 ALA A CA 1
ATOM 741 C C . ALA A 1 96 ? -2.714 2.260 17.725 1.00 82.06 96 ALA A C 1
ATOM 743 O O . ALA A 1 96 ? -3.418 1.848 18.645 1.00 82.06 96 ALA A O 1
ATOM 744 N N . LEU A 1 97 ? -1.381 2.184 17.744 1.00 81.94 97 LEU A N 1
ATOM 745 C CA . LEU A 1 97 ? -0.609 1.540 18.812 1.00 81.94 97 LEU A CA 1
ATOM 746 C C . LEU A 1 97 ? -0.681 2.310 20.138 1.00 81.94 97 LEU A C 1
ATOM 748 O O . LEU A 1 97 ? -0.783 1.707 21.202 1.00 81.94 97 LEU A O 1
ATOM 752 N N . ASN A 1 98 ? -0.683 3.645 20.084 1.00 81.75 98 ASN A N 1
ATOM 753 C CA . ASN A 1 98 ? -0.741 4.491 21.281 1.00 81.75 98 ASN A CA 1
ATOM 754 C C . ASN A 1 98 ? -2.159 4.671 21.853 1.00 81.75 98 ASN A C 1
ATOM 756 O O . ASN A 1 98 ? -2.341 5.371 22.854 1.00 81.75 98 ASN A O 1
ATOM 760 N N . LYS A 1 99 ? -3.191 4.080 21.239 1.00 83.62 99 LYS A N 1
ATOM 761 C CA . LYS A 1 99 ? -4.552 4.149 21.781 1.00 83.62 99 LYS A CA 1
ATOM 762 C C . LYS A 1 99 ? -4.687 3.200 22.965 1.00 83.62 99 LYS A C 1
ATOM 764 O O . LYS A 1 99 ? -4.483 1.995 22.855 1.00 83.62 99 LYS 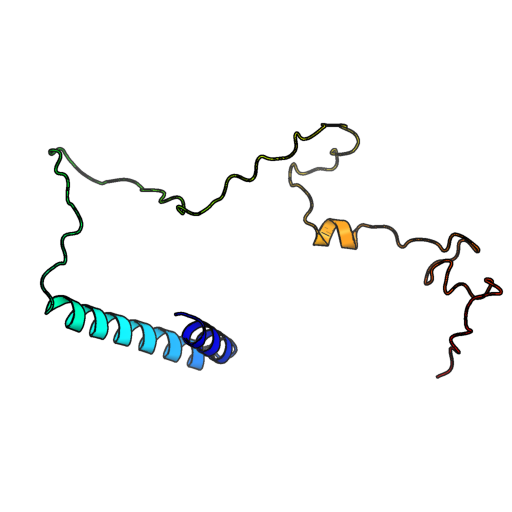A O 1
ATOM 769 N N . LYS A 1 100 ? -5.117 3.750 24.103 1.00 84.62 100 LYS A N 1
ATOM 770 C CA . LYS A 1 100 ? -5.518 2.954 25.269 1.00 84.62 100 LYS A CA 1
ATOM 771 C C . LYS A 1 100 ? -6.611 1.965 24.848 1.00 84.62 100 LYS A C 1
ATOM 773 O O . LYS A 1 100 ? -7.580 2.358 24.195 1.00 84.62 100 LYS A O 1
ATOM 778 N N . LYS A 1 101 ? -6.467 0.692 25.240 1.00 85.62 101 LYS A N 1
ATOM 779 C CA . LYS A 1 101 ? -7.501 -0.330 25.016 1.00 85.62 101 LYS A CA 1
ATOM 780 C C . LYS A 1 101 ? -8.815 0.144 25.643 1.00 85.62 101 LYS A C 1
ATOM 782 O O . LYS A 1 101 ? -8.834 0.608 26.785 1.00 85.62 101 LYS A O 1
ATOM 787 N N . ARG A 1 102 ? -9.906 0.057 24.881 1.00 89.88 102 ARG A N 1
ATOM 788 C CA . ARG A 1 102 ? -11.230 0.492 25.337 1.00 89.88 102 ARG A CA 1
ATOM 789 C C . ARG A 1 102 ? -11.727 -0.459 26.429 1.00 89.88 102 ARG A C 1
ATOM 791 O O . ARG A 1 102 ? -11.563 -1.671 26.319 1.00 89.88 102 ARG A O 1
ATOM 798 N N . LYS A 1 103 ? -12.309 0.108 27.486 1.00 94.06 103 LYS A N 1
ATOM 799 C CA . LYS A 1 103 ? -13.007 -0.644 28.534 1.00 94.06 103 LYS A CA 1
ATOM 800 C C . LYS A 1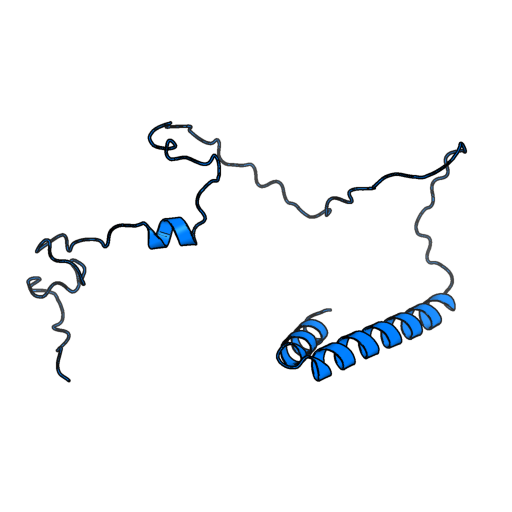 103 ? -14.440 -0.918 28.091 1.00 94.06 103 LYS A C 1
ATOM 802 O O . LYS A 1 103 ? -15.061 -0.065 27.454 1.00 94.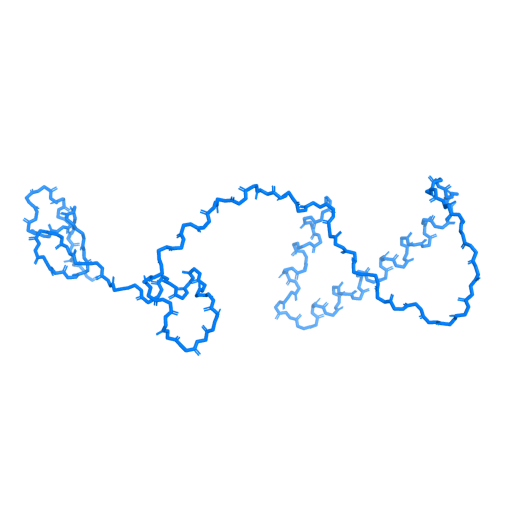06 103 LYS A O 1
ATOM 807 N N . CYS A 1 104 ? -14.968 -2.076 28.460 1.00 94.50 104 CYS A N 1
ATOM 808 C CA . CYS A 1 104 ? -16.373 -2.396 28.279 1.00 94.50 104 CYS A CA 1
ATOM 809 C C . CYS A 1 104 ? -17.241 -1.371 29.021 1.00 94.50 104 CYS A C 1
ATOM 811 O O . CYS A 1 104 ? -17.053 -1.158 30.211 1.00 94.50 104 CYS A O 1
ATOM 813 N N . HIS A 1 105 ? -18.220 -0.767 28.348 1.00 92.50 105 HIS A N 1
ATOM 814 C CA . HIS A 1 105 ? -19.071 0.259 28.962 1.00 92.50 105 HIS A CA 1
ATOM 815 C C . HIS A 1 105 ? -20.074 -0.291 29.995 1.00 92.50 105 HIS A C 1
ATOM 817 O O . HIS A 1 105 ? -20.666 0.480 30.736 1.00 92.50 105 HIS A O 1
ATOM 823 N N . LEU A 1 106 ? -20.281 -1.614 30.041 1.00 93.19 106 LEU A N 1
ATOM 824 C CA . LEU A 1 106 ? -21.151 -2.252 31.035 1.00 93.19 106 LEU A CA 1
ATOM 825 C C . LEU A 1 106 ? -20.412 -2.587 32.331 1.00 93.19 106 LEU A C 1
ATOM 827 O O . LEU A 1 106 ? -20.873 -2.235 33.407 1.00 93.19 106 LEU A O 1
ATOM 831 N N . CYS A 1 107 ? -19.274 -3.281 32.236 1.00 93.12 107 CYS A N 1
ATOM 832 C CA . CYS A 1 107 ? -18.562 -3.800 33.409 1.00 93.12 107 CYS A CA 1
ATOM 833 C C . CYS A 1 107 ? -17.214 -3.112 33.675 1.00 93.12 107 CYS A C 1
ATOM 835 O O . CYS A 1 107 ? -16.508 -3.484 34.609 1.00 93.12 107 CYS A O 1
ATOM 837 N N . ASN A 1 108 ? -16.815 -2.150 32.838 1.00 93.06 108 ASN A N 1
ATOM 838 C CA . ASN A 1 108 ? -15.553 -1.404 32.914 1.00 93.06 108 ASN A CA 1
ATOM 839 C C . ASN A 1 108 ? -14.265 -2.249 32.839 1.00 93.06 108 ASN A C 1
ATOM 841 O O . ASN A 1 108 ? -13.168 -1.716 33.027 1.00 93.06 108 ASN A O 1
ATOM 845 N N . LYS A 1 109 ? -14.366 -3.542 32.504 1.00 92.06 109 LYS A N 1
ATOM 846 C CA . LYS A 1 109 ? -13.217 -4.434 32.285 1.00 92.06 109 LYS A CA 1
ATOM 847 C C . LYS A 1 109 ? -12.692 -4.323 30.850 1.00 92.06 109 LYS A C 1
ATOM 849 O O . LYS A 1 109 ? -13.414 -3.933 29.935 1.00 92.06 109 LYS A O 1
ATOM 854 N N . LEU A 1 110 ? -11.414 -4.641 30.660 1.00 92.69 110 LEU A N 1
ATOM 855 C CA . LEU A 1 110 ? -10.769 -4.701 29.344 1.00 92.69 110 LEU A CA 1
ATOM 856 C C . LEU A 1 110 ? -11.002 -6.070 28.677 1.00 92.69 110 LEU A C 1
ATOM 858 O O . LEU A 1 110 ? -11.388 -7.031 29.337 1.00 92.69 110 LEU A O 1
ATOM 862 N N . GLY A 1 111 ? -10.734 -6.153 27.370 1.00 91.94 111 GLY A N 1
ATOM 863 C CA . GLY A 1 111 ? -10.721 -7.413 26.609 1.00 91.94 111 GLY A CA 1
ATOM 864 C C . GLY A 1 111 ? -12.019 -7.749 25.870 1.00 91.94 111 GLY A C 1
ATOM 865 O O . GLY A 1 111 ? -12.032 -8.681 25.077 1.00 91.94 111 GLY A O 1
ATOM 866 N N . HIS A 1 112 ? -13.089 -6.985 26.082 1.00 92.56 112 HIS A N 1
ATOM 867 C CA . HIS A 1 112 ? -14.367 -7.162 25.394 1.00 92.56 112 HIS A CA 1
ATOM 868 C C . HIS A 1 112 ? -15.147 -5.841 25.330 1.00 92.56 112 HIS A C 1
ATOM 870 O O . HIS A 1 112 ? -14.840 -4.891 26.054 1.00 92.56 112 HIS A O 1
ATOM 876 N N . ASP A 1 113 ? -16.185 -5.799 24.497 1.00 91.81 113 ASP A N 1
ATOM 877 C CA . ASP A 1 113 ? -17.098 -4.660 24.376 1.00 91.81 113 ASP A CA 1
ATOM 878 C C . ASP A 1 113 ? -18.465 -4.985 25.002 1.00 91.81 113 ASP A C 1
ATOM 880 O O . ASP A 1 113 ? -18.764 -6.131 25.328 1.00 91.81 113 ASP A O 1
ATOM 884 N N . LYS A 1 114 ? -19.355 -3.988 25.121 1.00 90.94 114 LYS A N 1
ATOM 885 C CA . LYS A 1 114 ? -20.721 -4.149 25.673 1.00 90.94 114 LYS A CA 1
ATOM 886 C C . LYS A 1 114 ? -21.487 -5.339 25.072 1.00 90.94 114 LYS A C 1
ATOM 888 O O . LYS A 1 114 ? -22.229 -6.010 25.780 1.00 90.94 114 LYS A O 1
ATOM 893 N N . ARG A 1 115 ? -21.301 -5.609 23.775 1.00 90.06 115 ARG A N 1
ATOM 894 C CA . ARG A 1 115 ? -22.006 -6.675 23.039 1.00 90.06 115 ARG A CA 1
ATOM 895 C C . ARG A 1 115 ? -21.558 -8.078 23.457 1.00 90.06 115 ARG A C 1
ATOM 897 O O . ARG A 1 115 ? -22.389 -8.976 23.501 1.00 90.06 115 ARG A O 1
ATOM 904 N N . THR A 1 116 ? -20.278 -8.234 23.784 1.00 91.12 116 THR A N 1
ATOM 905 C CA . THR A 1 116 ? -19.638 -9.502 24.169 1.00 91.12 116 THR A CA 1
ATOM 906 C C . THR A 1 116 ? -19.338 -9.567 25.668 1.00 91.12 116 THR A C 1
ATOM 908 O O . THR A 1 116 ? -18.581 -10.419 26.120 1.00 91.12 116 THR A O 1
ATOM 911 N N . CYS A 1 117 ? -19.908 -8.648 26.453 1.00 91.62 117 CYS A N 1
ATOM 912 C CA . CYS A 1 117 ? -19.704 -8.606 27.889 1.00 91.62 117 CYS A CA 1
ATOM 913 C C . CYS A 1 117 ? -20.361 -9.810 28.564 1.00 91.62 117 CYS A C 1
ATOM 915 O O . CYS A 1 117 ? -21.564 -9.964 28.399 1.00 91.62 117 CYS A O 1
ATOM 917 N N . PRO A 1 118 ? -19.643 -10.586 29.395 1.00 89.75 118 PRO A N 1
ATOM 918 C CA . PRO A 1 118 ? -20.235 -11.705 30.134 1.00 89.75 118 PRO A CA 1
ATOM 919 C C . PRO A 1 118 ? -21.398 -11.293 31.046 1.00 89.75 118 PRO A C 1
ATOM 921 O O . PRO A 1 118 ? -22.279 -12.088 31.337 1.00 89.75 118 PRO A O 1
ATOM 924 N N . SER A 1 119 ? -21.413 -10.034 31.494 1.00 87.69 119 SER A N 1
ATOM 925 C CA . SER A 1 119 ? -22.492 -9.462 32.306 1.00 87.69 119 SER A CA 1
ATOM 926 C C . SER A 1 119 ? -23.655 -8.910 31.472 1.00 87.69 119 SER A C 1
ATOM 928 O O . SER A 1 119 ? -24.601 -8.367 32.035 1.00 87.69 119 SER A O 1
ATOM 930 N N . ASN A 1 120 ? -23.588 -8.983 30.138 1.00 87.00 120 ASN A N 1
ATOM 931 C CA . ASN A 1 120 ? -24.690 -8.585 29.272 1.00 87.00 120 ASN A CA 1
ATOM 932 C C . ASN A 1 120 ? -25.670 -9.763 29.137 1.00 87.00 120 ASN A C 1
ATOM 934 O O . ASN A 1 120 ? -25.293 -10.771 28.531 1.00 87.00 120 ASN A O 1
ATOM 938 N N . PRO A 1 121 ? -26.929 -9.628 29.595 1.00 78.69 121 PRO A N 1
ATOM 939 C CA . PRO A 1 121 ? -27.927 -10.700 29.515 1.00 78.69 121 PRO A CA 1
ATOM 940 C C . PRO A 1 121 ? -28.284 -11.087 28.072 1.00 78.69 121 PRO A C 1
ATOM 942 O O . PRO A 1 121 ? -28.841 -12.150 27.837 1.00 78.69 121 PRO A O 1
ATOM 945 N N . MET A 1 122 ? -27.952 -10.236 27.095 1.00 75.31 122 MET A N 1
ATOM 946 C CA . MET A 1 122 ? -28.151 -10.504 25.667 1.00 75.31 122 MET A CA 1
ATOM 947 C C . MET A 1 122 ? -26.875 -10.958 24.943 1.00 75.31 122 MET A C 1
ATOM 949 O O . MET A 1 122 ? -26.899 -11.132 23.721 1.00 75.31 122 MET A O 1
ATOM 953 N N . SER A 1 123 ? -25.737 -11.087 25.637 1.00 73.88 123 SER A N 1
ATOM 954 C CA . SER A 1 123 ? -24.534 -11.620 24.994 1.00 73.88 123 SER A CA 1
ATOM 955 C C . SER A 1 123 ? -24.732 -13.113 24.761 1.00 73.88 123 SER A C 1
ATOM 957 O O . SER A 1 123 ? -24.982 -13.873 25.690 1.00 73.88 123 SER A O 1
ATOM 959 N N . LYS A 1 124 ? -24.662 -13.541 23.499 1.00 63.06 124 LYS A N 1
ATOM 960 C CA . LYS A 1 124 ? -24.593 -14.967 23.184 1.00 63.06 124 LYS A CA 1
ATOM 961 C C . LYS A 1 124 ? -23.271 -15.460 23.760 1.00 63.06 124 LYS A C 1
ATOM 963 O O . LYS A 1 124 ? -22.215 -15.020 23.308 1.00 63.06 124 LYS A O 1
ATOM 968 N N . THR A 1 125 ? -23.348 -16.272 24.805 1.00 57.69 125 THR A N 1
ATOM 969 C CA . THR A 1 125 ? -22.229 -16.834 25.558 1.00 57.69 125 THR A CA 1
ATOM 970 C C . THR A 1 125 ? -21.231 -17.455 24.582 1.00 57.69 125 THR A C 1
ATOM 972 O O . THR A 1 125 ? -21.475 -18.527 24.036 1.00 57.69 125 THR A O 1
ATOM 975 N N . HIS A 1 126 ? -20.117 -16.773 24.309 1.00 53.41 126 HIS A N 1
ATOM 976 C CA . HIS A 1 126 ? -18.993 -17.408 23.635 1.00 53.41 126 HIS A CA 1
ATOM 977 C C . HIS A 1 126 ? -18.256 -18.194 24.712 1.00 53.41 126 HIS A C 1
ATOM 979 O O . HIS A 1 126 ? -17.588 -17.615 25.569 1.00 53.41 126 HIS A O 1
ATOM 985 N N . VAL A 1 127 ? -18.472 -19.506 24.710 1.00 50.38 127 VAL A N 1
ATOM 986 C CA . VAL A 1 127 ? -17.773 -20.463 25.564 1.00 50.38 127 VAL A CA 1
ATOM 987 C C . VAL A 1 127 ? -16.270 -20.269 25.356 1.00 50.38 127 VAL A C 1
ATOM 989 O O . VAL A 1 127 ? -15.763 -20.376 24.241 1.00 50.38 127 VAL A O 1
ATOM 992 N N . SER A 1 128 ? -15.565 -19.920 26.425 1.00 49.94 128 SER A N 1
ATOM 993 C CA . SER A 1 128 ? -14.117 -20.061 26.535 1.00 49.94 128 SER A CA 1
ATOM 994 C C . SER A 1 128 ? -13.834 -21.451 27.101 1.00 49.94 128 SER A C 1
ATOM 996 O O . SER A 1 128 ? -14.220 -21.713 28.240 1.00 49.94 128 SER A O 1
ATOM 998 N N . GLY A 1 129 ? -13.189 -22.328 26.332 1.00 49.28 129 GLY A N 1
ATOM 999 C CA . GLY A 1 129 ? -12.805 -23.651 26.825 1.00 49.28 129 GLY A CA 1
ATOM 1000 C C . GLY A 1 129 ? -12.081 -24.518 25.801 1.00 49.28 129 GLY A C 1
ATOM 1001 O O . GLY A 1 129 ? -12.711 -25.405 25.235 1.00 49.28 129 GLY A O 1
ATOM 1002 N N . LEU A 1 130 ? -10.796 -24.218 25.572 1.00 33.16 130 LEU A N 1
ATOM 1003 C CA . LEU A 1 130 ? -9.629 -25.126 25.577 1.00 33.16 130 LEU A CA 1
ATOM 1004 C C . LEU A 1 130 ? -8.396 -24.386 25.044 1.00 33.16 130 LEU A C 1
ATOM 1006 O O . LEU A 1 130 ? -8.480 -23.824 23.931 1.00 33.16 130 LEU A O 1
#